Protein AF-I1CDX4-F1 (afdb_monomer)

Secondary structure (DSSP, 8-state):
-HHHHHHHHHHTTSS-HHHHHHHHHHS---HHHHHHHHHHHHHHHHS-SS---TTS-HHHHIIIIIHHHHHHHHHTT----

Structure (mmCIF, N/CA/C/O backbone):
data_AF-I1CDX4-F1
#
_entry.id   AF-I1CDX4-F1
#
loop_
_atom_site.group_PDB
_atom_site.id
_atom_site.type_symbol
_atom_site.label_atom_id
_atom_site.label_alt_id
_atom_site.label_comp_id
_atom_site.label_asym_id
_atom_site.label_entity_id
_atom_site.label_seq_id
_atom_site.pdbx_PDB_ins_code
_atom_site.Cartn_x
_atom_site.Cartn_y
_atom_site.Cartn_z
_atom_site.occupancy
_atom_site.B_iso_or_equiv
_atom_site.auth_seq_id
_atom_site.auth_comp_id
_atom_site.auth_asym_id
_atom_site.auth_atom_id
_atom_site.pdbx_PDB_model_num
ATOM 1 N N . MET A 1 1 ? 2.263 10.857 9.65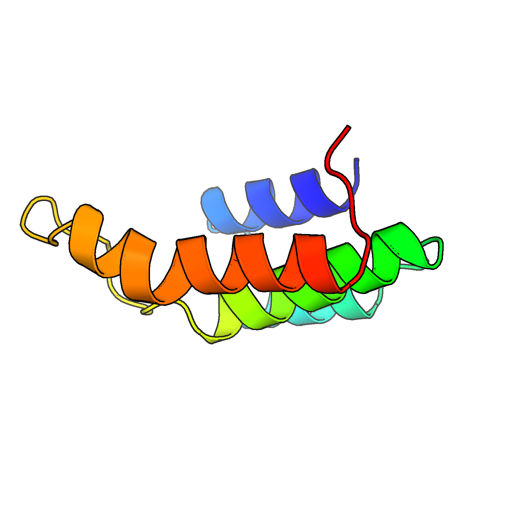9 1.00 62.47 1 MET A N 1
ATOM 2 C CA . MET A 1 1 ? 3.687 11.067 9.282 1.00 62.47 1 MET A CA 1
ATOM 3 C C . MET A 1 1 ? 4.501 9.770 9.258 1.00 62.47 1 MET A C 1
ATOM 5 O O . MET A 1 1 ? 5.418 9.672 8.455 1.00 62.47 1 MET A O 1
ATOM 9 N N . GLU A 1 2 ? 4.161 8.744 10.044 1.00 78.31 2 GLU A N 1
ATOM 10 C CA . GLU A 1 2 ? 4.982 7.523 10.147 1.00 78.31 2 GLU A CA 1
ATOM 11 C C . GLU A 1 2 ? 4.929 6.591 8.917 1.00 78.31 2 GLU A C 1
ATOM 13 O O . GLU A 1 2 ? 5.944 6.014 8.534 1.00 78.31 2 GLU A O 1
ATOM 18 N N . ILE A 1 3 ? 3.785 6.484 8.228 1.00 81.88 3 ILE A N 1
ATOM 19 C CA . ILE A 1 3 ? 3.658 5.677 6.992 1.00 81.88 3 ILE A CA 1
ATOM 20 C C . ILE A 1 3 ? 4.537 6.244 5.863 1.00 81.88 3 ILE A C 1
ATOM 22 O O . ILE A 1 3 ? 5.181 5.495 5.123 1.00 81.88 3 ILE A O 1
ATOM 26 N N . ILE A 1 4 ? 4.605 7.577 5.757 1.00 83.00 4 ILE A N 1
ATOM 27 C CA . ILE A 1 4 ? 5.478 8.272 4.799 1.00 83.00 4 ILE A CA 1
ATOM 28 C C . ILE A 1 4 ? 6.941 7.949 5.111 1.00 83.00 4 ILE A C 1
ATOM 30 O O . ILE A 1 4 ? 7.689 7.623 4.195 1.00 83.00 4 ILE A O 1
ATOM 34 N N . GLN A 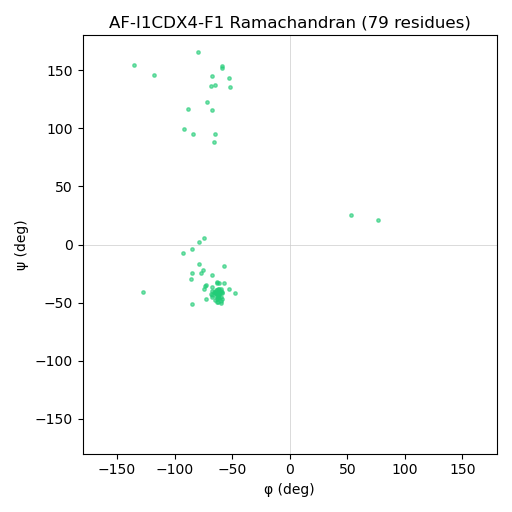1 5 ? 7.328 7.936 6.390 1.00 87.19 5 GLN A N 1
ATOM 35 C CA . GLN A 1 5 ? 8.683 7.575 6.812 1.00 87.19 5 GLN A CA 1
ATOM 36 C C . GLN A 1 5 ? 9.058 6.146 6.388 1.00 87.19 5 GLN A C 1
ATOM 38 O O . GLN A 1 5 ? 10.131 5.931 5.831 1.00 87.19 5 GLN A O 1
ATOM 43 N N . VAL A 1 6 ? 8.160 5.171 6.581 1.00 87.12 6 VAL A N 1
ATOM 44 C CA . VAL A 1 6 ? 8.387 3.785 6.125 1.00 87.12 6 VAL A CA 1
ATOM 45 C C . VAL A 1 6 ? 8.538 3.716 4.606 1.00 87.12 6 VAL A C 1
ATOM 47 O O . VAL A 1 6 ? 9.372 2.968 4.099 1.00 87.12 6 VAL A O 1
ATOM 50 N N . THR A 1 7 ? 7.761 4.517 3.878 1.00 84.56 7 THR A N 1
ATOM 51 C CA . THR A 1 7 ? 7.835 4.589 2.414 1.00 84.56 7 THR A CA 1
ATOM 52 C C . THR A 1 7 ? 9.159 5.205 1.957 1.00 84.56 7 THR A C 1
ATOM 54 O O . THR A 1 7 ? 9.810 4.666 1.066 1.00 84.56 7 THR A O 1
ATOM 57 N N . GLN A 1 8 ? 9.605 6.286 2.600 1.00 87.50 8 GLN A N 1
ATOM 58 C CA . GLN A 1 8 ? 10.893 6.926 2.325 1.00 87.50 8 GLN A CA 1
ATOM 59 C C . GLN A 1 8 ? 12.072 5.998 2.630 1.00 87.50 8 GLN A C 1
ATOM 61 O O . GLN A 1 8 ? 12.994 5.907 1.822 1.00 87.50 8 GLN A O 1
ATOM 66 N N . ASP A 1 9 ? 12.035 5.273 3.750 1.00 89.50 9 ASP A N 1
ATOM 67 C CA . ASP A 1 9 ? 13.062 4.286 4.094 1.00 89.50 9 ASP A CA 1
ATOM 68 C C . ASP A 1 9 ? 13.124 3.157 3.056 1.00 89.50 9 ASP A C 1
ATOM 70 O O . ASP A 1 9 ? 14.214 2.688 2.721 1.00 89.50 9 ASP A O 1
ATOM 74 N N . LEU A 1 10 ? 11.970 2.728 2.533 1.00 86.00 10 LEU A N 1
ATOM 75 C CA . LEU A 1 10 ? 11.894 1.715 1.483 1.00 86.00 10 LEU A CA 1
ATOM 76 C C . LEU A 1 10 ? 12.464 2.235 0.153 1.00 86.00 10 LEU A C 1
ATOM 78 O O . LEU A 1 10 ? 13.262 1.539 -0.468 1.00 86.00 10 LEU A O 1
ATOM 82 N N . ILE A 1 11 ? 12.107 3.457 -0.261 1.00 83.56 11 ILE A N 1
ATOM 83 C CA . ILE A 1 11 ? 12.629 4.101 -1.484 1.00 83.56 11 ILE A CA 1
ATOM 84 C C . ILE A 1 11 ? 14.146 4.302 -1.390 1.00 83.56 11 ILE A C 1
ATOM 86 O O . ILE A 1 11 ? 14.869 4.054 -2.350 1.00 83.56 11 ILE A O 1
ATOM 90 N N . ALA A 1 12 ? 14.642 4.701 -0.218 1.00 89.50 12 ALA A N 1
ATOM 91 C CA . ALA A 1 12 ? 16.068 4.873 0.042 1.00 89.50 12 ALA A CA 1
ATOM 92 C C . ALA A 1 12 ? 16.830 3.540 0.198 1.00 89.50 12 ALA A C 1
ATOM 94 O O . ALA A 1 12 ? 18.006 3.562 0.557 1.00 89.50 12 ALA A O 1
ATOM 95 N N . ASN A 1 13 ? 16.177 2.389 -0.022 1.00 86.25 13 ASN A N 1
ATOM 96 C CA . ASN A 1 13 ? 16.725 1.045 0.186 1.00 86.25 13 ASN A CA 1
ATOM 97 C C . ASN A 1 13 ? 17.305 0.814 1.599 1.00 86.25 13 ASN A C 1
ATOM 99 O O . ASN A 1 13 ? 18.159 -0.049 1.793 1.00 86.25 13 ASN A O 1
ATOM 103 N N . LYS A 1 14 ? 16.836 1.560 2.611 1.00 92.12 14 LYS A N 1
ATOM 104 C CA . LYS A 1 14 ? 17.252 1.392 4.016 1.00 92.12 14 LYS A CA 1
ATOM 105 C C . LYS A 1 14 ? 16.586 0.188 4.680 1.00 92.12 14 LYS A C 1
ATOM 107 O O . LYS A 1 14 ? 17.102 -0.336 5.662 1.00 92.12 14 LYS A O 1
ATOM 112 N N . ILE A 1 15 ? 15.424 -0.224 4.174 1.00 90.81 15 ILE A N 1
ATOM 113 C CA . ILE A 1 15 ? 14.659 -1.381 4.651 1.00 90.81 15 ILE A CA 1
ATOM 114 C C . ILE A 1 15 ? 14.159 -2.213 3.468 1.00 90.81 15 ILE A C 1
ATOM 116 O O . ILE A 1 15 ? 13.948 -1.689 2.377 1.00 90.81 15 ILE A O 1
ATOM 120 N N . THR A 1 16 ? 13.926 -3.508 3.686 1.00 89.06 16 THR A N 1
ATOM 121 C CA . THR A 1 16 ? 13.323 -4.383 2.667 1.00 89.06 16 THR A CA 1
ATOM 122 C C . THR A 1 16 ? 11.802 -4.222 2.605 1.00 89.06 16 THR A C 1
ATOM 124 O O . THR A 1 16 ? 11.176 -3.695 3.530 1.00 89.06 16 THR A O 1
ATOM 127 N N . ARG A 1 17 ? 11.170 -4.739 1.541 1.00 86.12 17 ARG A N 1
ATOM 128 C CA . ARG A 1 17 ? 9.699 -4.768 1.429 1.00 86.12 17 ARG A CA 1
ATOM 129 C C . ARG A 1 17 ? 9.059 -5.555 2.572 1.00 86.12 17 ARG A C 1
ATOM 131 O O . ARG A 1 17 ? 8.048 -5.125 3.119 1.00 86.12 17 ARG A O 1
ATOM 138 N N . GLU A 1 18 ? 9.655 -6.675 2.968 1.00 88.88 18 GLU A N 1
ATOM 139 C CA . GLU A 1 18 ? 9.195 -7.479 4.101 1.00 88.88 18 GLU A CA 1
ATOM 140 C C . GLU A 1 18 ? 9.262 -6.679 5.411 1.00 88.88 18 GLU A C 1
ATOM 142 O O . GLU A 1 18 ? 8.300 -6.681 6.181 1.00 88.88 18 GLU A O 1
ATOM 147 N N . MET A 1 19 ? 10.349 -5.931 5.634 1.00 86.50 19 MET A N 1
ATOM 148 C CA . MET A 1 19 ? 10.489 -5.050 6.797 1.00 86.50 19 MET A CA 1
ATOM 149 C C . MET A 1 19 ? 9.474 -3.903 6.778 1.00 86.50 19 MET A C 1
ATOM 151 O O . MET A 1 19 ? 8.889 -3.601 7.818 1.00 86.50 19 MET A O 1
ATOM 155 N N . ALA A 1 20 ? 9.225 -3.293 5.617 1.00 86.50 20 ALA A N 1
ATOM 156 C CA . ALA A 1 20 ? 8.219 -2.245 5.463 1.00 86.50 20 ALA A CA 1
ATOM 157 C C . ALA A 1 20 ? 6.813 -2.763 5.806 1.00 86.50 20 ALA A C 1
ATOM 159 O O . ALA A 1 20 ? 6.103 -2.142 6.593 1.00 86.50 20 ALA A O 1
ATOM 160 N N . VAL A 1 21 ? 6.443 -3.946 5.304 1.00 86.25 21 VAL A N 1
ATOM 161 C CA . VAL A 1 21 ? 5.167 -4.605 5.626 1.00 86.25 21 VAL A CA 1
ATOM 162 C C . VAL A 1 21 ? 5.038 -4.856 7.130 1.00 86.25 21 VAL A C 1
ATOM 164 O O . VAL A 1 21 ? 4.007 -4.533 7.716 1.00 86.25 21 VAL A O 1
ATOM 167 N N . ILE A 1 22 ? 6.078 -5.399 7.770 1.00 86.44 22 ILE A N 1
ATOM 168 C CA . ILE A 1 22 ? 6.070 -5.658 9.218 1.00 86.44 22 ILE A CA 1
ATOM 169 C C . ILE A 1 22 ? 5.916 -4.354 10.006 1.00 86.44 22 ILE A C 1
ATOM 171 O O . ILE A 1 22 ? 5.125 -4.318 10.946 1.00 86.44 22 ILE A O 1
ATOM 175 N N . LYS A 1 23 ? 6.641 -3.291 9.630 1.00 85.94 23 LYS A N 1
ATOM 176 C CA . LYS A 1 23 ? 6.530 -1.977 10.278 1.00 85.94 23 LYS A CA 1
ATOM 177 C C . LYS A 1 23 ? 5.107 -1.429 10.162 1.00 85.94 23 LYS A C 1
ATOM 179 O O . LYS A 1 23 ? 4.537 -1.082 11.185 1.00 85.94 23 LYS A O 1
ATOM 184 N N . LEU A 1 24 ? 4.509 -1.445 8.967 1.00 84.00 24 LEU A N 1
ATOM 185 C CA . LEU A 1 24 ? 3.137 -0.963 8.740 1.00 84.00 24 LEU A CA 1
ATOM 186 C C . LEU A 1 24 ? 2.090 -1.725 9.567 1.00 84.00 24 LEU A C 1
ATOM 188 O O . LEU A 1 24 ? 1.158 -1.115 10.074 1.00 84.00 24 LEU A O 1
ATOM 192 N N . PHE A 1 25 ? 2.245 -3.042 9.735 1.00 80.31 25 PHE A N 1
ATOM 193 C CA . PHE A 1 25 ? 1.319 -3.847 10.543 1.00 80.31 25 PHE A CA 1
ATOM 194 C C . PHE A 1 25 ? 1.486 -3.676 12.057 1.00 80.31 25 PHE A C 1
ATOM 196 O O . PHE A 1 25 ? 0.561 -4.003 12.796 1.00 80.31 25 PHE A O 1
ATOM 203 N N . LYS A 1 26 ? 2.656 -3.221 12.517 1.00 82.88 26 LYS A N 1
ATOM 204 C CA . LYS A 1 26 ? 2.962 -3.024 13.942 1.00 82.88 26 LYS A CA 1
ATOM 205 C C . LYS A 1 26 ? 2.681 -1.606 14.443 1.00 82.88 26 LYS A C 1
ATOM 207 O O . LYS A 1 26 ? 2.825 -1.377 15.638 1.00 82.88 26 LYS A O 1
ATOM 212 N N . MET A 1 27 ? 2.343 -0.668 13.559 1.00 81.31 27 MET A N 1
ATOM 213 C CA . MET A 1 27 ? 2.026 0.701 13.960 1.00 81.31 27 MET A CA 1
ATOM 214 C C . MET A 1 27 ? 0.718 0.741 14.750 1.00 81.31 27 MET A C 1
ATOM 216 O O . MET A 1 27 ? -0.268 0.112 14.359 1.00 81.31 27 MET A O 1
ATOM 220 N N . ASP A 1 28 ? 0.722 1.503 15.839 1.00 79.50 28 ASP A N 1
ATOM 221 C CA . ASP A 1 28 ? -0.483 1.816 16.599 1.00 79.50 28 ASP A CA 1
ATOM 222 C C . ASP A 1 28 ? -1.174 3.010 15.933 1.00 79.50 28 ASP A C 1
ATOM 224 O O . ASP A 1 28 ? -0.769 4.159 16.092 1.00 79.50 28 ASP A O 1
ATOM 228 N N . LEU A 1 29 ? -2.143 2.709 15.071 1.00 77.00 29 LEU A N 1
ATOM 229 C CA . LEU A 1 29 ? -2.797 3.673 14.191 1.00 77.00 29 LEU A CA 1
ATOM 230 C C . LEU A 1 29 ? -4.283 3.759 14.513 1.00 77.00 29 LEU A C 1
ATOM 232 O O . LEU A 1 29 ? -4.930 2.745 14.792 1.00 77.00 29 LEU A O 1
ATOM 236 N N . ALA A 1 30 ? -4.860 4.952 14.366 1.00 77.00 30 ALA A N 1
ATOM 237 C CA . ALA A 1 30 ? -6.310 5.104 14.409 1.00 77.00 30 ALA A CA 1
ATOM 238 C C . ALA A 1 30 ? -6.970 4.243 13.314 1.00 77.00 30 ALA A C 1
ATOM 240 O O . ALA A 1 30 ? -6.376 3.989 12.268 1.00 77.00 30 ALA A O 1
ATOM 241 N N . THR A 1 31 ? -8.222 3.816 13.500 1.00 72.69 31 THR A N 1
ATOM 242 C CA . THR A 1 31 ? -8.895 2.828 12.628 1.00 72.69 31 THR A CA 1
ATOM 243 C C . THR A 1 31 ? -8.756 3.103 11.122 1.00 72.69 31 THR A C 1
ATOM 245 O O . THR A 1 31 ? -8.515 2.176 10.349 1.00 72.69 31 THR A O 1
ATOM 248 N N . ASN A 1 32 ? -8.871 4.362 10.685 1.00 65.00 32 ASN A N 1
ATOM 249 C CA . ASN A 1 32 ? -8.737 4.727 9.269 1.00 65.00 32 ASN A CA 1
ATOM 250 C C . ASN A 1 32 ? -7.281 4.689 8.780 1.00 65.00 32 ASN A C 1
ATOM 252 O O . ASN A 1 32 ? -7.012 4.220 7.675 1.00 65.00 32 ASN A O 1
ATOM 256 N N . GLU A 1 33 ? -6.338 5.114 9.618 1.00 72.06 33 GLU A N 1
ATOM 257 C CA . GLU A 1 33 ? -4.904 5.022 9.340 1.00 72.06 33 GLU A CA 1
ATOM 258 C C . GLU A 1 33 ? -4.439 3.559 9.310 1.00 72.06 33 GLU A C 1
ATOM 260 O O . GLU A 1 33 ? -3.643 3.187 8.450 1.00 72.06 33 GLU A O 1
ATOM 265 N N . TYR A 1 34 ? -4.997 2.700 10.169 1.00 77.56 34 TYR A N 1
ATOM 266 C CA . TYR A 1 34 ? -4.739 1.261 10.159 1.00 77.56 34 TYR A CA 1
ATOM 267 C C . TYR A 1 34 ? -5.213 0.605 8.858 1.00 77.56 34 TYR A C 1
ATOM 269 O O . TYR A 1 34 ? -4.465 -0.158 8.239 1.00 77.56 34 TYR A O 1
ATOM 277 N N . LYS A 1 35 ? -6.439 0.906 8.403 1.00 77.31 35 LYS A N 1
ATOM 278 C CA . L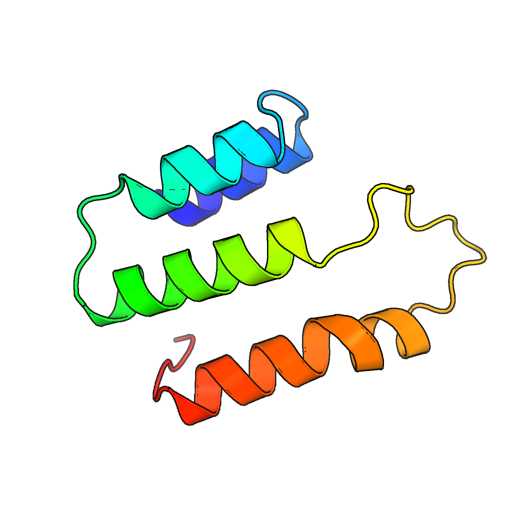YS A 1 35 ? -6.931 0.393 7.113 1.00 77.31 35 LYS A CA 1
ATOM 279 C C . LYS A 1 35 ? -6.040 0.862 5.959 1.00 77.31 35 LYS A C 1
ATOM 281 O O . LYS A 1 35 ? -5.684 0.057 5.097 1.00 77.31 35 LYS A O 1
ATOM 286 N N . PHE A 1 36 ? -5.610 2.124 5.989 1.00 78.00 36 PHE A N 1
ATOM 287 C CA . PHE A 1 36 ? -4.701 2.676 4.990 1.00 78.00 36 PHE A CA 1
ATOM 288 C C . PHE A 1 36 ? -3.332 1.973 5.010 1.00 78.00 36 PHE A C 1
ATOM 290 O O . PHE A 1 36 ? -2.881 1.476 3.979 1.00 78.00 36 PHE A O 1
ATOM 297 N N . ALA A 1 37 ? -2.705 1.812 6.179 1.00 78.19 37 ALA A N 1
ATOM 298 C CA . ALA A 1 37 ? -1.445 1.078 6.328 1.00 78.19 37 ALA A CA 1
ATOM 299 C C . ALA A 1 37 ? -1.559 -0.380 5.854 1.00 78.19 37 ALA A C 1
ATOM 301 O O . ALA A 1 37 ? -0.677 -0.887 5.153 1.00 78.19 37 ALA A O 1
ATOM 302 N N . LYS A 1 38 ? -2.674 -1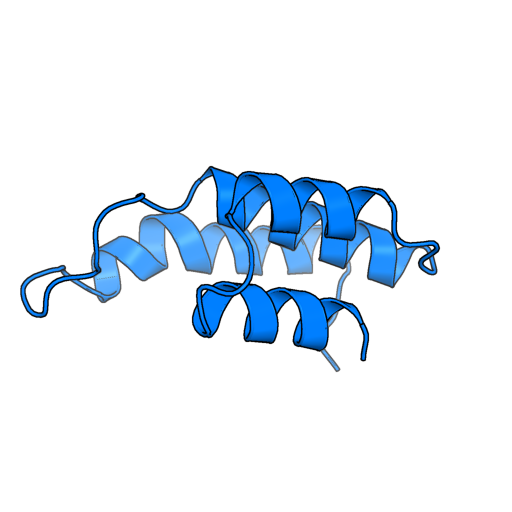.051 6.165 1.00 80.69 38 LYS A N 1
ATOM 303 C CA . LYS A 1 38 ? -2.973 -2.412 5.699 1.00 80.69 38 LYS A CA 1
ATOM 304 C C . LYS A 1 38 ? -3.091 -2.480 4.178 1.00 80.69 38 LYS A C 1
ATOM 306 O O . LYS A 1 38 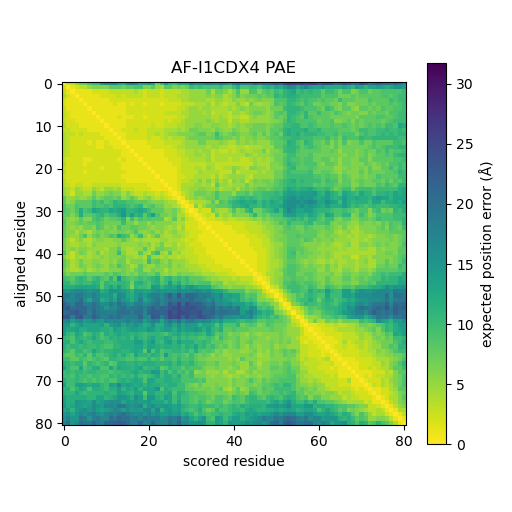? -2.604 -3.437 3.571 1.00 80.69 38 LYS A O 1
ATOM 311 N N . ALA A 1 39 ? -3.724 -1.491 3.556 1.00 80.19 39 ALA A N 1
ATOM 312 C CA . ALA A 1 39 ? -3.809 -1.401 2.108 1.00 80.19 39 ALA A CA 1
ATOM 313 C C . ALA A 1 39 ? -2.414 -1.200 1.491 1.00 80.19 39 ALA A C 1
ATOM 315 O O . ALA A 1 39 ? -2.044 -1.945 0.582 1.00 80.19 39 ALA A O 1
ATOM 316 N N . VAL A 1 40 ? -1.608 -0.269 2.015 1.00 80.94 40 VAL A N 1
ATOM 317 C CA . VAL A 1 40 ? -0.231 -0.022 1.545 1.00 80.94 40 VAL A CA 1
ATOM 318 C C . VAL A 1 40 ? 0.625 -1.288 1.669 1.00 80.94 40 VAL A C 1
ATOM 320 O O . VAL A 1 40 ? 1.340 -1.653 0.736 1.00 80.94 40 VAL A O 1
ATOM 323 N N . ALA A 1 41 ? 0.494 -2.034 2.768 1.00 80.88 41 ALA A N 1
ATOM 324 C CA . ALA A 1 41 ? 1.188 -3.307 2.954 1.00 80.88 41 ALA A CA 1
ATOM 325 C C . ALA A 1 41 ? 0.770 -4.374 1.920 1.00 80.88 41 ALA A C 1
ATOM 327 O O . ALA A 1 41 ? 1.613 -5.128 1.425 1.00 80.88 41 ALA A O 1
ATOM 328 N N . LYS A 1 42 ? -0.522 -4.443 1.561 1.00 83.00 42 LYS A N 1
ATOM 329 C CA . LYS A 1 42 ? -1.005 -5.320 0.479 1.00 83.00 42 LYS A CA 1
ATOM 330 C C . LYS A 1 42 ? -0.428 -4.902 -0.874 1.00 83.00 42 LYS A C 1
ATOM 332 O O . LYS A 1 42 ? -0.028 -5.780 -1.637 1.00 83.00 42 LYS A O 1
ATOM 337 N N . LEU A 1 43 ? -0.367 -3.601 -1.161 1.00 82.06 43 LEU A N 1
ATOM 338 C CA . LEU A 1 43 ? 0.211 -3.081 -2.400 1.00 82.06 43 LEU A CA 1
ATOM 339 C C . LEU A 1 43 ? 1.701 -3.435 -2.497 1.00 82.06 43 LEU A C 1
ATOM 341 O O . LEU A 1 43 ? 2.117 -4.049 -3.476 1.00 82.06 43 LEU A O 1
ATOM 345 N N . ALA A 1 44 ? 2.480 -3.174 -1.445 1.00 79.31 44 ALA A N 1
ATOM 346 C CA . ALA A 1 44 ? 3.912 -3.485 -1.398 1.00 79.31 44 ALA A CA 1
ATOM 347 C C . ALA A 1 44 ? 4.222 -4.977 -1.637 1.00 79.31 44 ALA A C 1
ATOM 349 O O . ALA A 1 44 ? 5.249 -5.309 -2.233 1.00 79.31 44 ALA A O 1
ATOM 350 N N . ARG A 1 45 ? 3.328 -5.881 -1.206 1.00 79.56 45 ARG A N 1
ATOM 351 C CA . ARG A 1 45 ? 3.422 -7.327 -1.482 1.00 79.56 45 ARG A CA 1
ATOM 352 C C . ARG A 1 45 ? 3.088 -7.699 -2.926 1.00 79.56 45 ARG A C 1
ATOM 354 O O . ARG A 1 45 ? 3.660 -8.657 -3.433 1.00 79.56 45 ARG A O 1
ATOM 361 N N . LYS A 1 46 ? 2.134 -7.002 -3.546 1.00 78.38 46 LYS A N 1
ATOM 362 C CA . LYS A 1 46 ? 1.636 -7.303 -4.897 1.00 78.38 46 LYS A CA 1
ATOM 363 C C . LYS A 1 46 ? 2.477 -6.678 -6.006 1.00 78.38 46 LYS A C 1
ATOM 365 O O . LYS A 1 46 ? 2.447 -7.185 -7.122 1.00 78.38 46 LYS A O 1
ATOM 370 N N . LEU A 1 47 ? 3.201 -5.597 -5.717 1.00 74.75 47 LEU A N 1
ATOM 371 C CA . LEU A 1 47 ? 4.028 -4.933 -6.718 1.00 74.75 47 LEU A CA 1
ATOM 372 C C . LEU A 1 47 ? 5.176 -5.850 -7.178 1.00 74.75 47 LEU A C 1
ATOM 374 O O . LEU A 1 47 ? 5.840 -6.467 -6.334 1.00 74.75 47 LEU A O 1
ATOM 378 N N . PRO A 1 48 ? 5.468 -5.907 -8.489 1.00 73.56 48 PRO A N 1
ATOM 379 C CA . PRO A 1 48 ? 6.611 -6.643 -9.020 1.00 73.56 48 PRO A CA 1
ATOM 380 C C . PRO A 1 48 ? 7.917 -6.247 -8.319 1.00 73.56 48 PRO A C 1
ATOM 382 O O . PRO A 1 48 ? 8.104 -5.096 -7.922 1.00 73.56 48 PRO A O 1
ATOM 385 N N . ARG A 1 49 ? 8.818 -7.214 -8.098 1.00 69.75 49 ARG A N 1
ATOM 386 C CA . ARG A 1 49 ? 10.143 -6.972 -7.482 1.00 69.75 49 ARG A CA 1
ATOM 387 C C . ARG A 1 49 ? 11.158 -6.385 -8.464 1.00 69.75 49 ARG A C 1
ATOM 389 O O . ARG A 1 49 ? 12.181 -5.871 -8.031 1.00 69.75 49 ARG A O 1
ATOM 396 N N . MET A 1 50 ? 10.871 -6.484 -9.758 1.00 65.75 50 MET A N 1
ATOM 397 C CA . MET A 1 50 ? 11.662 -5.873 -10.818 1.00 65.75 50 MET A CA 1
ATOM 398 C C . MET A 1 50 ? 11.552 -4.349 -10.762 1.00 65.75 50 MET A C 1
ATOM 400 O O . MET A 1 50 ? 10.494 -3.814 -10.430 1.00 65.75 50 MET A O 1
ATOM 404 N N . SER A 1 51 ? 12.657 -3.677 -11.093 1.00 60.94 51 SER A N 1
ATOM 4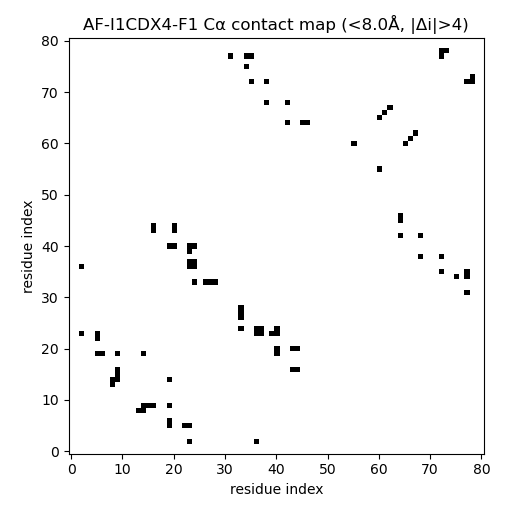05 C CA . SER A 1 51 ? 12.628 -2.264 -11.458 1.00 60.94 51 SER A CA 1
ATOM 406 C C . SER A 1 51 ? 11.574 -2.075 -12.544 1.00 60.94 51 SER A C 1
ATOM 408 O O . SER A 1 51 ? 11.512 -2.880 -13.477 1.00 60.94 51 SER A O 1
ATOM 410 N N . PHE A 1 52 ? 10.758 -1.033 -12.424 1.00 63.91 52 PHE A N 1
ATOM 411 C CA . PHE A 1 52 ? 10.006 -0.534 -13.563 1.00 63.91 52 PHE A CA 1
ATOM 412 C C . PHE A 1 52 ? 11.048 0.015 -14.542 1.00 63.91 52 PHE A C 1
ATOM 414 O O . PHE A 1 52 ? 11.494 1.149 -14.417 1.00 63.91 52 PHE A O 1
ATOM 421 N N . ALA A 1 53 ? 11.557 -0.848 -15.422 1.00 58.53 53 ALA A N 1
ATOM 422 C CA . ALA A 1 53 ? 12.425 -0.430 -16.511 1.00 58.53 53 ALA A CA 1
ATOM 423 C C . ALA A 1 53 ? 11.661 0.583 -17.373 1.00 58.53 53 ALA A C 1
ATOM 425 O O . ALA A 1 53 ? 10.438 0.491 -17.445 1.00 58.53 53 ALA A O 1
ATOM 426 N N . GLU A 1 54 ? 12.354 1.501 -18.044 1.00 57.16 54 GLU A N 1
ATOM 427 C CA . GLU A 1 54 ? 11.733 2.532 -18.895 1.00 57.16 54 GLU A CA 1
ATOM 428 C C . GLU A 1 54 ? 10.842 1.947 -20.014 1.00 57.16 54 GLU A C 1
ATOM 430 O O . GLU A 1 54 ? 9.958 2.624 -20.522 1.00 57.16 54 GLU A O 1
ATOM 435 N N . GLU A 1 55 ? 11.010 0.664 -20.355 1.00 58.97 55 GLU A N 1
ATOM 436 C CA . GLU A 1 55 ? 10.156 -0.077 -21.299 1.00 58.97 55 GLU A CA 1
ATOM 437 C C . GLU A 1 55 ? 8.893 -0.690 -20.663 1.00 58.97 55 GLU A C 1
ATOM 439 O O . GLU A 1 55 ? 8.065 -1.297 -21.345 1.00 58.97 55 GLU A O 1
ATOM 444 N N . SER A 1 56 ? 8.730 -0.573 -19.345 1.00 64.88 56 SER A N 1
ATOM 445 C CA . SER A 1 56 ? 7.543 -1.068 -18.656 1.00 64.88 56 SER A CA 1
ATOM 446 C C . SER A 1 56 ? 6.371 -0.166 -19.013 1.00 64.88 56 SER A C 1
ATOM 448 O O . SER A 1 56 ? 6.418 1.034 -18.766 1.00 64.88 56 SER A O 1
ATOM 450 N N . ASN A 1 57 ? 5.301 -0.739 -19.563 1.00 74.25 57 ASN A N 1
ATOM 451 C CA . ASN A 1 57 ? 4.095 0.014 -19.878 1.00 74.25 57 ASN A CA 1
ATOM 452 C C . ASN A 1 57 ? 3.460 0.537 -18.578 1.00 74.25 57 ASN A C 1
ATOM 454 O O . ASN A 1 57 ? 2.718 -0.178 -17.900 1.00 74.25 57 ASN A O 1
ATOM 458 N N . GLU A 1 58 ? 3.781 1.778 -18.215 1.00 70.69 58 GLU A N 1
ATOM 459 C CA . GLU A 1 58 ? 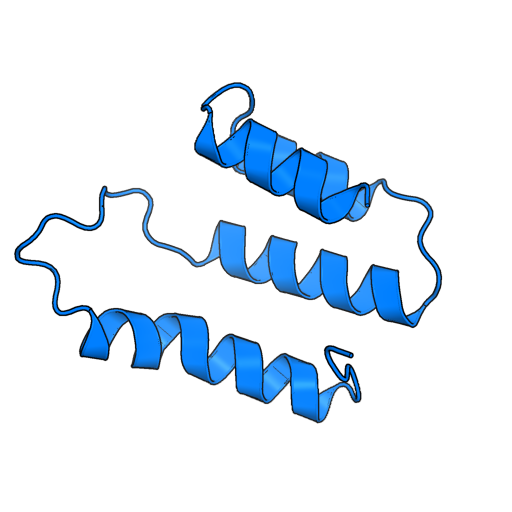3.314 2.430 -16.988 1.00 70.69 58 GLU A CA 1
ATOM 460 C C . GLU A 1 58 ? 1.789 2.367 -16.874 1.00 70.69 58 GLU A C 1
ATOM 462 O O . GLU A 1 58 ? 1.259 2.086 -15.801 1.00 70.69 58 GLU A O 1
ATOM 467 N N . MET A 1 59 ? 1.078 2.518 -17.997 1.00 74.69 59 MET A N 1
ATOM 468 C CA . MET A 1 59 ? -0.380 2.406 -18.057 1.00 74.69 59 MET A CA 1
ATOM 469 C C . MET A 1 59 ? -0.871 1.010 -17.652 1.00 74.69 59 MET A C 1
ATOM 471 O O . MET A 1 59 ? -1.826 0.876 -16.887 1.00 74.69 59 MET A O 1
ATOM 475 N N . GLU A 1 60 ? -0.209 -0.046 -18.124 1.00 77.06 60 GLU A N 1
ATOM 476 C CA . GLU A 1 60 ? -0.555 -1.424 -17.765 1.00 77.06 60 GLU A CA 1
ATOM 477 C C . GLU A 1 60 ? -0.299 -1.688 -16.278 1.00 77.06 60 GLU A C 1
ATOM 479 O O . GLU A 1 60 ? -1.130 -2.295 -15.602 1.00 77.06 60 GLU A O 1
ATOM 484 N N . LEU A 1 61 ? 0.806 -1.180 -15.736 1.00 73.44 61 LEU A N 1
ATOM 485 C CA . LEU A 1 61 ? 1.153 -1.328 -14.323 1.00 73.44 61 LEU A CA 1
ATOM 486 C C . LEU A 1 61 ? 0.206 -0.558 -13.402 1.00 73.44 61 LEU A C 1
ATOM 488 O O . LEU A 1 61 ? -0.237 -1.107 -12.387 1.00 73.44 61 LEU A O 1
ATOM 492 N N . CYS A 1 62 ? -0.145 0.672 -13.774 1.00 72.25 62 CYS A N 1
ATOM 493 C 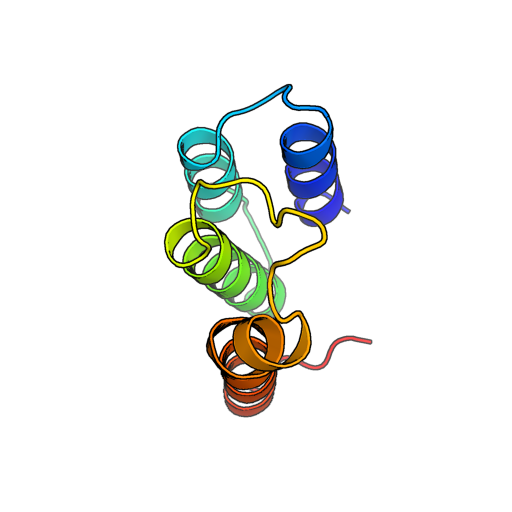CA . CYS A 1 62 ? -1.142 1.468 -13.071 1.00 72.25 62 CYS A CA 1
ATOM 494 C C . CYS A 1 62 ? -2.495 0.750 -13.075 1.00 72.25 62 CYS A C 1
ATOM 496 O O . CYS A 1 62 ? -3.022 0.470 -11.998 1.00 72.25 62 CYS A O 1
ATOM 498 N N . SER A 1 63 ? -2.971 0.300 -14.241 1.00 77.50 63 SER A N 1
ATOM 499 C CA . SER A 1 63 ? -4.253 -0.413 -14.351 1.00 77.50 63 SER A CA 1
ATOM 500 C C . SER A 1 63 ? -4.305 -1.726 -13.562 1.00 77.50 63 SER A C 1
ATOM 502 O O . SER A 1 63 ? -5.352 -2.106 -13.039 1.00 77.50 63 SER A O 1
ATOM 504 N N . ARG A 1 64 ? -3.177 -2.440 -13.439 1.00 76.81 64 ARG A N 1
ATOM 505 C CA . ARG A 1 64 ? -3.118 -3.742 -12.752 1.00 76.81 64 ARG A CA 1
ATOM 506 C C . ARG A 1 64 ? -2.925 -3.641 -11.249 1.00 76.81 64 ARG A C 1
ATOM 508 O O . ARG A 1 64 ? -3.328 -4.556 -10.524 1.00 76.81 64 ARG A O 1
ATOM 515 N N . HIS A 1 65 ? -2.261 -2.593 -10.773 1.00 76.62 65 HIS A N 1
ATOM 516 C CA . HIS A 1 65 ? -1.812 -2.527 -9.384 1.00 76.62 65 HIS A CA 1
ATOM 517 C C . HIS A 1 65 ? -2.252 -1.263 -8.656 1.00 76.62 65 HIS A C 1
ATOM 519 O O . HIS A 1 65 ? -2.641 -1.369 -7.494 1.00 76.62 65 HIS A O 1
ATOM 525 N N . VAL A 1 66 ? -2.202 -0.101 -9.309 1.00 76.81 66 VAL A N 1
ATOM 526 C CA . VAL A 1 66 ? -2.495 1.196 -8.684 1.00 76.81 66 VAL A CA 1
ATOM 527 C C . VAL A 1 66 ? -3.994 1.474 -8.702 1.00 76.81 66 VAL A C 1
ATOM 529 O O . VAL A 1 66 ? -4.564 1.707 -7.641 1.00 76.81 66 VAL A O 1
ATOM 532 N N . ASP A 1 67 ? -4.659 1.353 -9.849 1.00 78.06 67 ASP A N 1
ATOM 533 C CA . ASP A 1 67 ? -6.089 1.663 -9.974 1.00 78.06 67 ASP A CA 1
ATOM 534 C C . ASP A 1 67 ? -6.965 0.748 -9.101 1.00 78.06 67 ASP A C 1
ATOM 536 O O . ASP A 1 67 ? -7.790 1.272 -8.352 1.00 78.06 67 ASP A O 1
ATOM 540 N N . PRO A 1 68 ? -6.752 -0.587 -9.056 1.00 77.44 68 PRO A N 1
ATOM 541 C CA . PRO A 1 68 ? -7.518 -1.466 -8.169 1.00 77.44 68 PRO A CA 1
ATOM 542 C C . PRO A 1 68 ? -7.213 -1.231 -6.684 1.00 77.44 68 PRO A C 1
ATOM 544 O O . PRO A 1 68 ? -8.019 -1.545 -5.808 1.00 77.44 68 PRO A O 1
ATOM 547 N N . PHE A 1 69 ? -6.017 -0.724 -6.376 1.00 79.75 69 PHE A N 1
ATOM 548 C CA . PHE A 1 69 ? -5.648 -0.342 -5.019 1.00 79.75 69 PHE A CA 1
ATOM 549 C C . PHE A 1 69 ? -6.367 0.943 -4.598 1.00 79.75 69 PHE A C 1
ATOM 551 O O . PHE A 1 69 ? -6.950 0.977 -3.516 1.00 79.75 69 PHE A O 1
ATOM 558 N N . LEU A 1 70 ? -6.363 1.968 -5.453 1.00 76.31 70 LEU A N 1
ATOM 559 C CA . LEU A 1 70 ? -7.048 3.234 -5.207 1.00 76.31 70 LEU A CA 1
ATOM 560 C C . LEU A 1 70 ? -8.566 3.044 -5.140 1.00 76.31 70 LEU A C 1
ATOM 562 O O . LEU A 1 70 ? -9.196 3.586 -4.235 1.00 76.31 70 LEU A O 1
ATOM 566 N N . SER A 1 71 ? -9.147 2.226 -6.021 1.00 77.31 71 SER A N 1
ATOM 567 C CA . SER A 1 71 ? -10.578 1.908 -5.970 1.00 77.31 71 SER A CA 1
ATOM 568 C C . SER A 1 71 ? -10.941 1.196 -4.665 1.00 77.31 71 SER A C 1
ATOM 570 O O . SER A 1 71 ? -11.860 1.617 -3.972 1.00 77.31 71 SER A O 1
ATOM 572 N N . GLY A 1 72 ? -10.152 0.194 -4.257 1.00 74.75 72 GLY A N 1
ATOM 573 C CA . GLY A 1 72 ? -10.375 -0.524 -3.000 1.00 74.75 72 GLY A CA 1
ATOM 574 C C . GLY A 1 72 ? -10.232 0.352 -1.749 1.00 74.75 72 GLY A C 1
ATOM 575 O O . GLY A 1 72 ? -10.940 0.137 -0.770 1.00 74.75 72 GLY A O 1
ATOM 576 N N . LEU A 1 73 ? -9.348 1.357 -1.766 1.00 74.38 73 LEU A N 1
ATOM 577 C CA . LEU A 1 73 ? -9.247 2.342 -0.681 1.00 74.38 73 LEU A CA 1
ATOM 578 C C . LEU A 1 73 ? -10.524 3.184 -0.554 1.00 74.38 73 LEU A C 1
ATOM 580 O O . LEU A 1 73 ? -11.008 3.403 0.560 1.00 74.38 73 LEU A O 1
ATOM 584 N N . LEU A 1 74 ? -11.063 3.637 -1.687 1.00 73.12 74 LEU A N 1
ATOM 585 C CA . LEU A 1 74 ? -12.283 4.440 -1.734 1.00 73.12 74 LEU A CA 1
ATOM 586 C C . LEU A 1 74 ? -13.511 3.619 -1.313 1.00 73.12 74 LEU A C 1
ATOM 588 O O . LEU A 1 74 ? -14.321 4.113 -0.529 1.00 73.12 74 LEU A O 1
ATOM 592 N N . ASP A 1 75 ? -13.594 2.352 -1.730 1.00 76.06 75 ASP A N 1
ATOM 593 C CA . ASP A 1 75 ? -14.652 1.418 -1.314 1.00 76.06 75 ASP A CA 1
ATOM 594 C C . ASP A 1 75 ? -14.620 1.131 0.202 1.00 76.06 75 ASP A C 1
ATOM 596 O O . ASP A 1 75 ? -15.664 0.955 0.832 1.00 76.06 75 ASP A O 1
ATOM 600 N N . GLU A 1 76 ? -13.436 1.130 0.830 1.00 71.06 76 GLU A N 1
ATOM 601 C CA . GLU A 1 76 ? -13.282 0.995 2.291 1.00 71.06 76 GLU A CA 1
ATOM 602 C C . GLU A 1 76 ? -13.570 2.303 3.072 1.00 71.06 76 GLU A C 1
ATOM 604 O O . GLU A 1 76 ? -13.468 2.323 4.312 1.00 71.06 76 GLU A O 1
ATOM 609 N N . GLY A 1 77 ? -13.956 3.378 2.370 1.00 67.00 77 GLY A N 1
ATOM 610 C CA . GLY A 1 77 ? -14.295 4.690 2.929 1.00 67.00 77 GLY A CA 1
ATOM 611 C C . GLY A 1 77 ? -13.079 5.521 3.346 1.00 67.00 77 GLY A C 1
ATOM 612 O O . GLY A 1 77 ? -13.197 6.403 4.200 1.00 67.00 77 GLY A O 1
ATOM 613 N N . ILE A 1 78 ? -11.899 5.219 2.798 1.00 65.94 78 ILE A N 1
ATOM 614 C CA . ILE A 1 78 ? -10.648 5.913 3.114 1.00 65.94 78 ILE A CA 1
ATOM 615 C C . ILE A 1 78 ? -10.467 7.054 2.119 1.00 65.94 78 ILE A C 1
ATOM 617 O O . ILE A 1 78 ? -10.009 6.863 0.995 1.00 65.94 78 ILE A O 1
ATOM 621 N N . PHE A 1 79 ? -10.814 8.261 2.552 1.00 62.69 79 PHE A N 1
ATOM 622 C CA . PHE A 1 79 ? -10.582 9.470 1.773 1.00 62.69 79 PHE A CA 1
ATOM 623 C C . PHE A 1 79 ? -9.188 10.013 2.086 1.00 62.69 79 PHE A C 1
ATOM 625 O O . PHE A 1 79 ? -8.905 10.394 3.223 1.00 62.69 79 PHE A O 1
ATOM 632 N N . LEU A 1 80 ? -8.318 10.036 1.075 1.00 56.69 80 LEU A N 1
ATOM 633 C CA . LEU A 1 80 ? -7.063 10.782 1.131 1.00 56.69 80 LEU A CA 1
ATOM 634 C C . LEU A 1 80 ? -7.433 12.269 1.158 1.00 56.69 80 LEU A C 1
ATOM 636 O O . LEU A 1 80 ? -8.071 12.755 0.225 1.00 56.69 80 LEU A O 1
ATOM 640 N N . ARG A 1 81 ? -7.117 12.954 2.256 1.00 51.22 81 ARG A N 1
ATOM 641 C CA . ARG A 1 81 ? -7.440 14.366 2.471 1.00 51.22 81 ARG A CA 1
ATOM 642 C C . ARG A 1 81 ? -6.1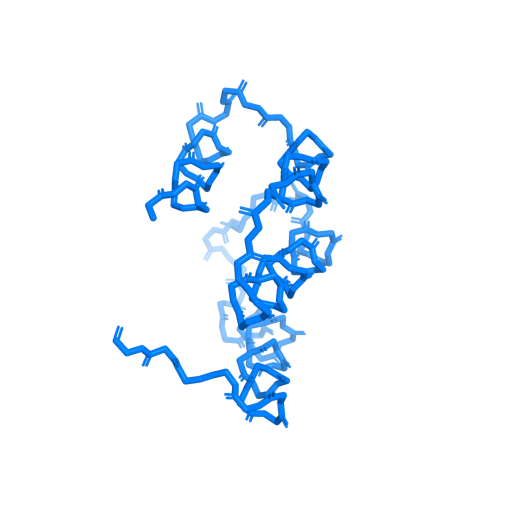70 15.190 2.556 1.00 51.22 81 ARG A C 1
ATOM 644 O O . ARG A 1 81 ? -5.207 14.687 3.177 1.00 51.22 81 ARG A O 1
#

Sequence (81 aa):
MEIIQVTQDLIANKITREMAVIKLFKMDLATNEYKFAKAVAKLARKLPRMSFAEESNEMELCSRHVDPFLSGLLDEGIFLR

Solvent-accessible surface area (backbone atoms only — not comparable to full-atom values): 4894 Å² total; per-residue (Å²): 116,66,70,58,50,47,50,50,35,41,75,70,65,74,42,52,69,69,55,42,36,51,52,47,72,67,55,93,51,59,73,69,54,39,53,50,33,52,49,53,37,52,47,64,71,67,51,76,90,65,77,83,49,94,84,50,58,62,68,60,50,36,62,72,54,48,48,60,48,56,51,51,36,50,75,73,68,53,76,90,126

Organism: Rhizopus delemar (strain RA 99-880 / ATCC MYA-4621 / FGSC 9543 / NRRL 43880) (NCBI:txid246409)

Foldseek 3Di:
DVLVVLVVCVVVVVDDLVRSLVSLCPDPDDPLSNVVSNLVNVLSVPQDPDDCPPPNPVVVRCVVRVVVSVVVSVVVVRDDD

Mean predicted aligned error: 7.89 Å

pLDDT: mean 76.96, std 8.84, range [51.22, 92.12]

Radius of gyration: 13.27 Å; Cα contacts (8 Å, |Δi|>4): 48; chains: 1; bounding box: 32×22×38 Å